Protein AF-A0A3D5S5B7-F1 (afdb_monomer)

Secondary structure (DSSP, 8-state):
-HHHHHHHHHHHHHHHHHHHHHHHHHHHHHHHHHHHHTTSS--BTTB---HHHHHHHHHHHHHHTT-

Radius of gyration: 23.24 Å; Cα contacts (8 Å, |Δi|>4): 23; chains: 1; bounding box: 40×17×72 Å

Structure (mmCIF, N/CA/C/O backbone):
data_AF-A0A3D5S5B7-F1
#
_entry.id   AF-A0A3D5S5B7-F1
#
loop_
_atom_site.group_PDB
_atom_site.id
_atom_site.type_symbol
_atom_site.label_atom_id
_atom_site.label_alt_id
_atom_site.label_comp_id
_atom_site.label_asym_id
_atom_site.label_entity_id
_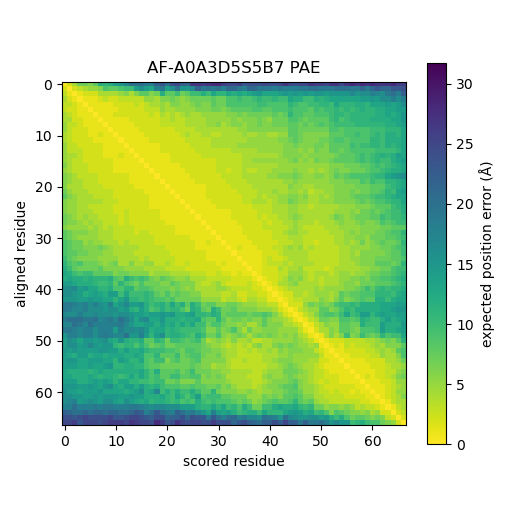atom_site.label_seq_id
_atom_site.pdbx_PDB_ins_code
_atom_site.Cartn_x
_atom_site.Cartn_y
_atom_site.Cartn_z
_atom_site.occupancy
_atom_site.B_iso_or_equiv
_atom_site.auth_seq_id
_atom_site.auth_comp_id
_atom_site.auth_asym_id
_atom_site.auth_atom_id
_atom_site.pdbx_PDB_model_num
ATOM 1 N N . LYS A 1 1 ? 14.372 5.379 -39.508 1.00 62.84 1 LYS A N 1
ATOM 2 C CA . LYS A 1 1 ? 13.176 5.809 -38.740 1.00 62.84 1 LYS A CA 1
ATOM 3 C C . LYS A 1 1 ? 12.766 4.708 -37.763 1.00 62.84 1 LYS A C 1
ATOM 5 O O . LYS A 1 1 ? 12.623 4.986 -36.582 1.00 62.84 1 LYS A O 1
ATOM 10 N N . ASP A 1 2 ? 12.790 3.462 -38.219 1.00 81.00 2 ASP A N 1
ATOM 11 C CA . ASP A 1 2 ? 12.382 2.261 -37.476 1.00 81.00 2 ASP A CA 1
ATOM 12 C C . ASP A 1 2 ? 13.146 2.020 -36.158 1.00 81.00 2 ASP A C 1
ATOM 14 O O . ASP A 1 2 ? 12.536 1.694 -35.143 1.00 81.00 2 ASP A O 1
ATOM 18 N 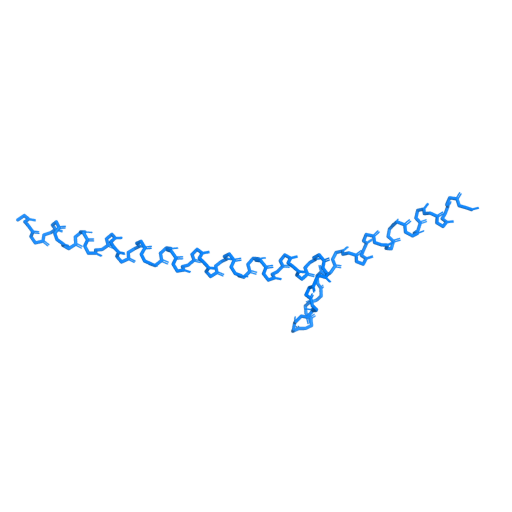N . ALA A 1 3 ? 14.461 2.279 -36.124 1.00 89.31 3 ALA A N 1
ATOM 19 C CA . ALA A 1 3 ? 15.272 2.099 -34.912 1.00 89.31 3 ALA A CA 1
ATOM 20 C C . ALA A 1 3 ? 14.836 3.000 -33.736 1.00 89.31 3 ALA A C 1
ATOM 22 O O . ALA A 1 3 ? 14.934 2.602 -32.576 1.00 89.31 3 ALA A O 1
ATOM 23 N N . ILE A 1 4 ? 14.332 4.208 -34.023 1.00 91.31 4 ILE A N 1
ATOM 24 C CA . ILE A 1 4 ? 13.854 5.139 -32.990 1.00 91.31 4 ILE A CA 1
ATOM 25 C C . ILE A 1 4 ? 12.482 4.690 -32.477 1.00 91.31 4 ILE A C 1
ATOM 27 O O . ILE A 1 4 ? 12.258 4.660 -31.270 1.00 91.31 4 ILE A O 1
ATOM 31 N N . GLU A 1 5 ? 11.572 4.289 -33.367 1.00 94.12 5 GLU A N 1
ATOM 32 C CA . GLU A 1 5 ? 10.239 3.803 -32.985 1.00 94.12 5 GLU A CA 1
ATOM 33 C C . GLU A 1 5 ? 10.304 2.529 -32.135 1.00 94.12 5 GLU A C 1
ATOM 35 O O . GLU A 1 5 ? 9.549 2.364 -31.174 1.00 94.12 5 GLU A O 1
ATOM 40 N N . GLU A 1 6 ? 11.233 1.629 -32.450 1.00 94.38 6 GLU A N 1
ATOM 41 C CA . GLU A 1 6 ? 11.465 0.423 -31.664 1.00 94.38 6 GLU A CA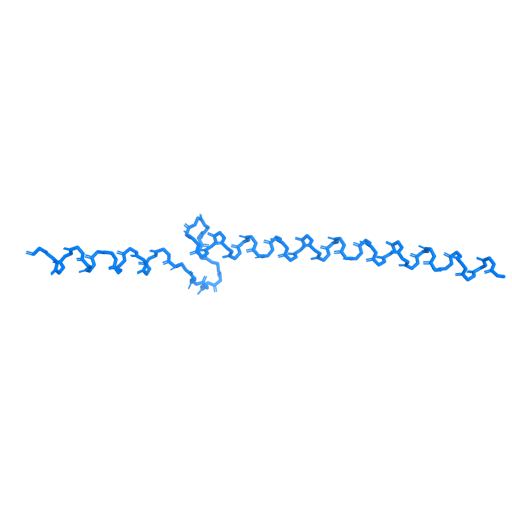 1
ATOM 42 C C . GLU A 1 6 ? 12.042 0.731 -30.276 1.00 94.38 6 GLU A C 1
ATOM 44 O O . GLU A 1 6 ? 11.566 0.188 -29.272 1.00 94.38 6 GLU A O 1
ATOM 49 N N . ALA A 1 7 ? 12.991 1.667 -30.189 1.00 93.62 7 ALA A N 1
ATOM 50 C CA . ALA A 1 7 ? 13.505 2.152 -28.912 1.00 93.62 7 ALA A CA 1
ATOM 51 C C . ALA A 1 7 ? 12.396 2.796 -28.058 1.00 93.62 7 ALA A C 1
ATOM 53 O O . ALA A 1 7 ? 12.288 2.499 -26.865 1.00 93.62 7 ALA A O 1
ATOM 54 N N . MET A 1 8 ? 11.518 3.600 -28.668 1.00 94.69 8 MET A N 1
ATOM 55 C CA . MET A 1 8 ? 10.378 4.224 -27.986 1.00 94.69 8 MET A CA 1
ATOM 56 C C . MET A 1 8 ? 9.363 3.192 -27.481 1.00 94.69 8 MET A C 1
ATOM 58 O O . MET A 1 8 ? 8.915 3.279 -26.335 1.00 94.69 8 MET A O 1
ATOM 62 N N . ARG A 1 9 ? 9.044 2.160 -28.276 1.00 94.25 9 ARG A N 1
ATOM 63 C CA . ARG A 1 9 ? 8.188 1.044 -27.829 1.00 94.25 9 ARG A CA 1
ATOM 64 C C . ARG A 1 9 ? 8.778 0.326 -26.617 1.00 94.25 9 ARG A C 1
ATOM 66 O O . ARG A 1 9 ? 8.050 0.017 -25.672 1.00 94.25 9 ARG A O 1
ATOM 73 N N . LYS A 1 10 ? 10.091 0.073 -26.620 1.00 95.12 10 LYS A N 1
ATOM 74 C CA . LYS A 1 10 ? 10.786 -0.565 -25.493 1.00 95.12 10 LYS A CA 1
ATOM 75 C C . LYS A 1 10 ? 10.774 0.318 -24.243 1.00 95.12 10 LYS A C 1
ATOM 77 O O . LYS A 1 10 ? 10.484 -0.184 -23.160 1.00 95.12 10 LYS A O 1
ATOM 82 N N . HIS A 1 11 ? 11.036 1.616 -24.392 1.00 95.81 11 HIS A N 1
ATOM 83 C CA . HIS A 1 11 ? 11.000 2.571 -23.286 1.00 95.81 11 HIS A CA 1
ATOM 84 C C . HIS A 1 11 ? 9.617 2.621 -22.627 1.00 95.81 11 HIS A C 1
ATOM 86 O O . HIS A 1 11 ? 9.516 2.468 -21.413 1.00 95.81 11 HIS A O 1
ATOM 92 N N . ASN A 1 12 ? 8.547 2.735 -23.419 1.00 96.88 12 ASN A N 1
ATOM 93 C CA . ASN A 1 12 ? 7.185 2.796 -22.887 1.00 96.88 12 ASN A CA 1
ATOM 94 C C . ASN A 1 12 ? 6.788 1.503 -22.169 1.00 96.88 12 ASN A C 1
ATOM 96 O O . ASN A 1 12 ? 6.208 1.566 -21.091 1.00 96.88 12 ASN A O 1
ATOM 100 N N . ARG A 1 13 ? 7.174 0.333 -22.697 1.00 96.25 13 ARG A N 1
ATOM 101 C CA . ARG A 1 13 ? 6.978 -0.943 -21.991 1.00 96.25 13 ARG A CA 1
ATOM 102 C C . ARG A 1 13 ? 7.693 -0.985 -20.643 1.00 96.25 13 ARG A C 1
ATOM 104 O O . ARG A 1 13 ? 7.103 -1.423 -19.659 1.00 96.25 13 ARG A O 1
ATOM 111 N N . ASN A 1 14 ? 8.947 -0.541 -20.594 1.00 97.00 14 ASN A N 1
ATOM 112 C CA . ASN A 1 14 ? 9.710 -0.507 -19.348 1.00 97.00 14 ASN A CA 1
ATOM 113 C C . ASN A 1 14 ? 9.090 0.477 -18.349 1.00 97.00 14 ASN A C 1
ATOM 115 O O . ASN A 1 14 ? 8.931 0.135 -17.181 1.00 97.00 14 ASN A O 1
ATOM 119 N N . ALA A 1 15 ? 8.679 1.658 -18.811 1.00 97.50 15 ALA A N 1
ATOM 120 C CA . ALA A 1 15 ? 7.999 2.650 -17.987 1.00 97.50 15 ALA A CA 1
ATOM 121 C C . ALA A 1 15 ? 6.676 2.110 -17.417 1.00 97.50 15 ALA A C 1
ATOM 123 O O . ALA A 1 15 ? 6.424 2.282 -16.229 1.00 97.50 15 ALA A O 1
ATOM 124 N N . SER A 1 16 ? 5.875 1.396 -18.219 1.00 97.12 16 SER A N 1
ATOM 125 C CA . SER A 1 16 ? 4.650 0.732 -17.749 1.00 97.12 16 SER A CA 1
ATOM 126 C C . SER A 1 16 ? 4.923 -0.342 -16.694 1.00 97.12 16 SER A C 1
ATOM 128 O O . SER A 1 16 ? 4.172 -0.466 -15.731 1.00 97.12 16 SER A O 1
ATOM 130 N N . LEU A 1 17 ? 5.998 -1.120 -16.845 1.00 97.38 17 LEU A 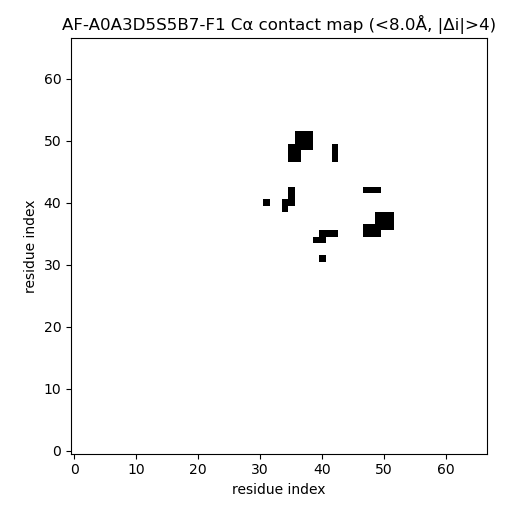N 1
ATOM 131 C CA . LEU A 1 17 ? 6.365 -2.142 -15.861 1.00 97.38 17 LEU A CA 1
ATOM 132 C C . LEU A 1 17 ? 6.797 -1.504 -14.530 1.00 97.38 17 LEU A C 1
ATOM 134 O O . LEU A 1 17 ? 6.398 -1.957 -13.454 1.00 97.38 17 LEU A O 1
ATOM 138 N N . ILE A 1 18 ? 7.592 -0.434 -14.613 1.00 97.31 18 ILE A N 1
ATOM 139 C CA . ILE A 1 18 ? 8.050 0.327 -13.449 1.00 97.31 18 ILE A CA 1
ATOM 140 C C . ILE A 1 18 ? 6.856 0.966 -12.740 1.00 97.31 18 ILE A C 1
ATOM 142 O O . ILE A 1 18 ? 6.736 0.827 -11.524 1.00 97.31 18 ILE A O 1
ATOM 146 N N . SER A 1 19 ? 5.947 1.613 -13.474 1.00 97.25 19 SER A N 1
ATOM 147 C CA . SER A 1 19 ? 4.776 2.258 -12.874 1.00 97.25 19 SER A CA 1
ATOM 148 C C . SER A 1 19 ? 3.827 1.251 -12.227 1.00 97.25 19 SER A C 1
ATOM 150 O O . SER A 1 19 ? 3.335 1.510 -11.132 1.00 97.25 19 SER A O 1
ATOM 152 N N . MET A 1 20 ? 3.627 0.078 -12.835 1.00 97.19 20 MET A N 1
ATOM 153 C CA . MET A 1 20 ? 2.826 -0.999 -12.249 1.00 97.19 20 MET A CA 1
ATOM 154 C C . MET A 1 20 ? 3.439 -1.515 -10.943 1.00 97.19 20 MET A C 1
ATOM 156 O O . MET A 1 20 ? 2.739 -1.642 -9.940 1.00 97.19 20 MET A O 1
ATOM 160 N N . THR A 1 21 ? 4.749 -1.771 -10.937 1.00 97.81 21 THR A N 1
ATOM 161 C CA . THR A 1 21 ? 5.459 -2.245 -9.740 1.00 97.81 21 THR A CA 1
ATOM 162 C C . THR A 1 21 ? 5.381 -1.212 -8.623 1.00 97.81 21 THR A C 1
ATOM 164 O O . THR A 1 21 ? 5.021 -1.536 -7.495 1.00 97.81 21 THR A O 1
ATOM 167 N N . LEU A 1 22 ? 5.658 0.050 -8.948 1.00 97.94 22 LEU A N 1
ATOM 168 C CA . LEU A 1 22 ? 5.617 1.143 -7.989 1.00 97.94 22 LEU A CA 1
ATOM 169 C C . LEU A 1 22 ? 4.203 1.351 -7.429 1.00 97.94 22 LEU A C 1
ATOM 171 O O . LEU A 1 22 ? 4.044 1.502 -6.221 1.00 97.94 22 LEU A O 1
ATOM 175 N N . GLY A 1 23 ? 3.177 1.288 -8.282 1.00 97.56 23 GLY A N 1
ATOM 176 C CA . GLY A 1 23 ? 1.779 1.381 -7.867 1.00 97.56 23 GLY A CA 1
ATOM 177 C C . GLY A 1 23 ? 1.387 0.286 -6.874 1.00 97.56 23 GLY A C 1
ATOM 178 O O . GLY A 1 23 ? 0.771 0.583 -5.852 1.00 97.56 23 GLY A O 1
ATOM 179 N N . ILE A 1 24 ? 1.800 -0.962 -7.121 1.00 97.94 24 ILE A N 1
ATOM 180 C CA . ILE A 1 24 ? 1.546 -2.069 -6.188 1.00 97.94 24 ILE A CA 1
ATOM 181 C C . ILE A 1 24 ? 2.303 -1.877 -4.871 1.00 97.94 24 ILE A C 1
ATOM 183 O O . ILE A 1 24 ? 1.719 -2.086 -3.811 1.00 97.94 24 ILE A O 1
ATOM 187 N N . LEU A 1 25 ? 3.567 -1.445 -4.909 1.00 98.00 25 LEU A N 1
ATOM 188 C CA . LEU A 1 25 ? 4.346 -1.188 -3.693 1.00 98.00 25 LEU A CA 1
ATOM 189 C C . LEU A 1 25 ? 3.708 -0.095 -2.826 1.00 98.00 25 LEU A C 1
ATOM 191 O O . LEU A 1 25 ? 3.573 -0.275 -1.616 1.00 98.00 25 LEU A O 1
ATOM 195 N N . PHE A 1 26 ? 3.262 1.006 -3.436 1.00 97.50 26 PHE A N 1
ATOM 196 C CA . PHE A 1 26 ? 2.547 2.061 -2.718 1.00 97.50 26 PHE A CA 1
ATOM 197 C C . PHE A 1 26 ? 1.217 1.576 -2.155 1.00 97.50 26 PHE A C 1
ATOM 199 O 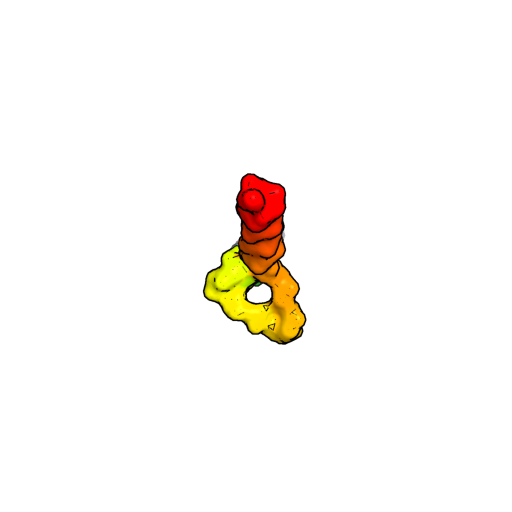O . PHE A 1 26 ? 0.902 1.890 -1.011 1.00 97.50 26 PHE A O 1
ATOM 206 N N . LEU A 1 27 ? 0.450 0.795 -2.918 1.00 97.62 27 LEU A N 1
ATOM 207 C CA . LEU A 1 27 ? -0.818 0.253 -2.440 1.00 97.62 27 LEU A CA 1
ATOM 208 C C . LEU A 1 27 ? -0.612 -0.708 -1.264 1.00 97.62 27 LEU A C 1
ATOM 210 O O . LEU A 1 27 ? -1.359 -0.643 -0.290 1.00 97.62 27 LEU A O 1
ATOM 214 N N . ALA A 1 28 ? 0.410 -1.563 -1.321 1.00 96.19 28 ALA A N 1
ATOM 215 C CA . ALA A 1 28 ? 0.758 -2.470 -0.233 1.00 96.19 28 ALA A CA 1
ATOM 216 C C . ALA A 1 28 ? 1.163 -1.698 1.033 1.00 96.19 28 ALA A C 1
ATOM 218 O O . ALA A 1 28 ? 0.621 -1.959 2.105 1.00 96.19 28 ALA A O 1
ATOM 219 N N . ALA A 1 29 ? 2.047 -0.703 0.900 1.00 93.38 29 ALA A N 1
ATOM 220 C CA . ALA A 1 29 ? 2.469 0.143 2.015 1.00 93.38 29 ALA A CA 1
ATOM 221 C C . ALA A 1 29 ? 1.304 0.961 2.602 1.00 93.38 29 ALA A C 1
ATOM 223 O O . ALA A 1 29 ? 1.160 1.059 3.819 1.00 93.38 29 ALA A O 1
ATOM 224 N N . PHE A 1 30 ? 0.438 1.514 1.748 1.00 93.31 30 PHE A N 1
ATOM 225 C CA . PHE A 1 30 ? -0.756 2.241 2.174 1.00 93.31 30 PHE A CA 1
ATOM 226 C C . PHE A 1 30 ? -1.737 1.332 2.916 1.00 93.31 30 PHE A C 1
ATOM 228 O O . PHE A 1 30 ? -2.241 1.707 3.969 1.00 93.31 30 PHE A O 1
ATOM 235 N N . THR A 1 31 ? -1.988 0.131 2.392 1.00 94.12 31 THR A N 1
ATOM 236 C CA . THR A 1 31 ? -2.908 -0.834 3.006 1.00 94.12 31 THR A CA 1
ATOM 237 C C . THR A 1 31 ? -2.384 -1.304 4.363 1.00 94.12 31 THR A C 1
ATOM 239 O O . THR A 1 31 ? -3.158 -1.338 5.314 1.00 94.12 31 THR A O 1
ATOM 242 N N . ASP A 1 32 ? -1.083 -1.588 4.494 1.00 91.50 32 ASP A N 1
ATOM 243 C CA . ASP A 1 32 ? -0.452 -1.896 5.788 1.00 91.50 32 ASP A CA 1
ATOM 244 C C . ASP A 1 32 ? -0.654 -0.756 6.803 1.00 91.50 32 ASP A C 1
ATOM 246 O O . ASP A 1 32 ? -1.132 -0.984 7.917 1.00 91.50 32 ASP A O 1
ATOM 250 N N . GLY A 1 33 ? -0.380 0.489 6.397 1.00 89.25 33 GLY A N 1
ATOM 251 C CA . GLY A 1 33 ? -0.580 1.667 7.244 1.00 89.25 33 GLY A CA 1
ATOM 252 C C . GLY A 1 33 ? -2.043 1.900 7.631 1.00 89.25 33 GLY A C 1
ATOM 253 O O . GLY A 1 33 ? -2.340 2.174 8.794 1.00 89.25 33 GLY A O 1
ATOM 254 N N . PHE A 1 34 ? -2.969 1.750 6.682 1.00 91.31 34 PHE A N 1
ATOM 255 C CA . PHE A 1 34 ? -4.405 1.896 6.911 1.00 91.31 34 PHE A CA 1
ATOM 256 C C . PHE A 1 34 ? -4.930 0.841 7.889 1.00 91.31 34 PHE A C 1
ATOM 258 O O . PHE A 1 34 ? -5.594 1.185 8.865 1.00 91.31 34 PHE A O 1
ATOM 265 N N . LEU A 1 35 ? -4.590 -0.433 7.668 1.00 90.75 35 LEU A N 1
ATOM 266 C CA . LEU A 1 35 ? -5.005 -1.537 8.534 1.00 90.75 35 LEU A CA 1
ATOM 267 C C . LEU A 1 35 ? -4.438 -1.405 9.958 1.00 90.75 35 LEU A C 1
ATOM 269 O O . LEU A 1 35 ? -5.117 -1.764 10.923 1.00 90.75 35 LEU A O 1
ATOM 273 N N . ARG A 1 36 ? -3.228 -0.851 10.108 1.00 89.19 36 ARG A N 1
ATOM 274 C CA . ARG A 1 36 ? -2.654 -0.503 11.417 1.00 89.19 36 ARG A CA 1
ATOM 275 C C . ARG A 1 36 ? -3.411 0.643 12.090 1.00 89.19 36 ARG A C 1
ATOM 277 O O . ARG A 1 36 ? -3.696 0.563 13.279 1.00 89.19 36 ARG A O 1
ATOM 284 N N . AL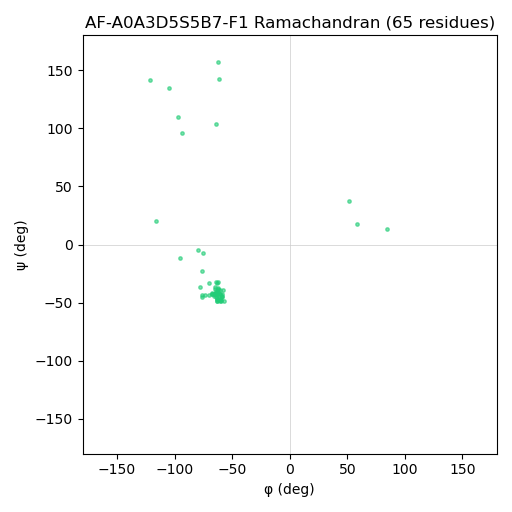A A 1 37 ? -3.778 1.682 11.341 1.00 87.94 37 ALA A N 1
ATOM 285 C CA . ALA A 1 37 ? -4.491 2.836 11.887 1.00 87.94 37 ALA A CA 1
ATOM 286 C C . ALA A 1 37 ? -5.892 2.480 12.415 1.00 87.94 37 ALA A C 1
ATOM 288 O O . ALA A 1 37 ? -6.311 3.002 13.446 1.00 87.94 37 ALA A O 1
ATOM 289 N N . ILE A 1 38 ? -6.602 1.560 11.751 1.00 89.00 38 ILE A N 1
ATOM 290 C CA . ILE A 1 38 ? -7.915 1.070 12.207 1.00 89.00 38 ILE A CA 1
ATOM 291 C C . ILE A 1 38 ? -7.825 0.004 13.315 1.00 89.00 38 ILE A C 1
ATOM 293 O O . ILE A 1 38 ? -8.857 -0.429 13.822 1.00 89.00 38 ILE A O 1
ATOM 297 N N . GLY A 1 39 ? -6.617 -0.438 13.682 1.00 84.88 39 GLY A N 1
ATOM 298 C CA . GLY A 1 39 ? -6.390 -1.394 14.769 1.00 84.88 39 GLY A CA 1
ATOM 299 C C . GLY A 1 39 ? -6.536 -2.876 14.398 1.00 84.88 39 GLY A C 1
ATOM 300 O O . GLY A 1 39 ? -6.590 -3.712 15.295 1.00 84.88 39 GLY A O 1
ATOM 301 N N . VAL A 1 40 ? -6.589 -3.227 13.106 1.00 87.94 40 VAL A N 1
ATOM 302 C CA . VAL A 1 40 ? -6.633 -4.636 12.655 1.00 87.94 40 VAL A CA 1
ATOM 303 C C . VAL A 1 40 ? -5.247 -5.286 12.721 1.00 87.94 40 VAL A C 1
ATOM 305 O O . VAL A 1 40 ? -5.134 -6.4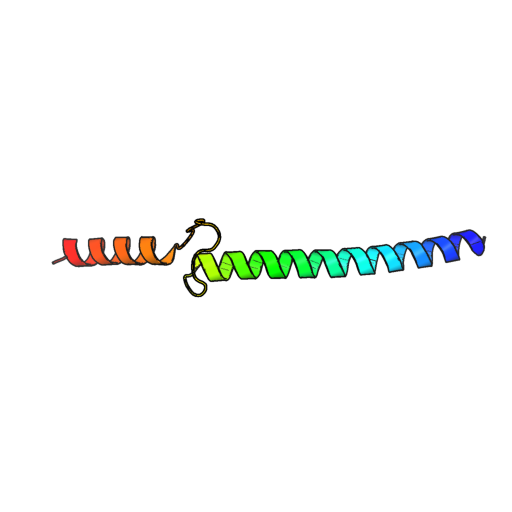64 13.055 1.00 87.94 40 VAL A O 1
ATOM 308 N N . ILE A 1 41 ? -4.189 -4.528 12.411 1.00 86.56 41 ILE A N 1
ATOM 309 C CA . ILE A 1 41 ? -2.792 -4.989 12.460 1.00 86.56 41 ILE A CA 1
ATOM 310 C C . ILE A 1 41 ? -2.099 -4.394 13.698 1.00 86.56 41 ILE A C 1
ATOM 312 O O . ILE A 1 41 ? -2.242 -3.191 13.937 1.00 86.56 41 ILE A O 1
ATOM 316 N N . PRO A 1 42 ? -1.328 -5.189 14.471 1.00 84.00 42 PRO A N 1
ATOM 317 C CA . PRO A 1 42 ? -0.589 -4.689 15.628 1.00 84.00 42 PRO A CA 1
ATOM 318 C C . PRO A 1 42 ? 0.471 -3.640 15.239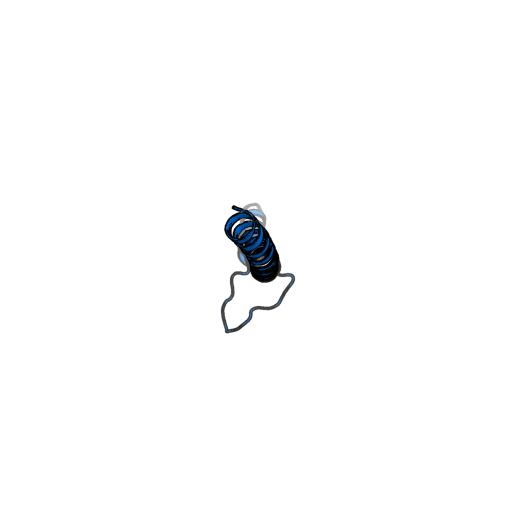 1.00 84.00 42 PRO A C 1
ATOM 320 O O . PRO A 1 42 ? 0.948 -3.617 14.098 1.00 84.00 42 PRO A O 1
ATOM 323 N N . PRO A 1 43 ? 0.879 -2.769 16.177 1.00 83.44 43 PRO A N 1
ATOM 324 C CA . PRO A 1 43 ? 1.904 -1.765 15.920 1.00 83.44 43 PRO A CA 1
ATOM 325 C C . PRO A 1 43 ? 3.243 -2.420 15.550 1.00 83.44 43 PRO A C 1
ATOM 327 O O . PRO A 1 43 ? 3.639 -3.444 16.108 1.00 83.44 43 PRO A O 1
ATOM 330 N N . PHE A 1 44 ? 3.960 -1.807 14.608 1.00 77.62 44 PHE A N 1
ATOM 331 C CA . PHE A 1 44 ? 5.265 -2.271 14.131 1.00 77.62 44 PHE A CA 1
ATOM 332 C C . PHE A 1 44 ? 6.319 -1.182 14.347 1.00 77.62 44 PHE A C 1
ATOM 334 O O . PHE A 1 44 ? 6.029 0.001 14.177 1.00 77.62 44 PHE A O 1
ATOM 341 N N . MET A 1 45 ? 7.542 -1.570 14.726 1.00 80.06 45 MET A N 1
ATOM 342 C CA . MET A 1 45 ? 8.653 -0.648 15.032 1.00 80.06 45 MET A CA 1
ATOM 343 C C . MET A 1 45 ? 8.303 0.471 16.036 1.00 80.06 45 MET A C 1
ATOM 345 O O . MET A 1 45 ? 8.770 1.595 15.889 1.00 80.06 45 MET A O 1
ATOM 349 N N . ASN A 1 46 ? 7.485 0.186 17.056 1.00 71.31 46 ASN A N 1
ATOM 350 C CA . ASN A 1 46 ? 7.001 1.177 18.036 1.00 71.31 46 ASN A CA 1
ATOM 351 C C . ASN A 1 46 ? 6.232 2.367 17.426 1.00 71.31 46 ASN A C 1
ATOM 353 O O . ASN A 1 46 ? 6.061 3.392 18.081 1.00 71.31 46 ASN A O 1
ATOM 357 N N . ILE A 1 47 ? 5.758 2.246 16.185 1.00 74.62 47 ILE A N 1
ATOM 358 C CA . ILE A 1 47 ? 4.900 3.243 15.549 1.00 74.62 47 ILE A CA 1
ATOM 359 C C . ILE A 1 47 ? 3.453 2.816 15.795 1.00 74.62 47 ILE A C 1
ATOM 361 O O . ILE A 1 47 ? 2.913 1.967 15.078 1.00 74.62 47 ILE A O 1
ATOM 365 N N . ASP A 1 48 ? 2.852 3.387 16.838 1.00 74.81 48 ASP A N 1
ATOM 366 C CA . ASP A 1 48 ? 1.436 3.219 17.157 1.00 74.81 48 ASP A CA 1
ATOM 367 C C . ASP A 1 48 ? 0.631 4.408 16.615 1.00 74.81 48 ASP A C 1
ATOM 369 O O . ASP A 1 48 ? 0.762 5.539 17.077 1.00 74.81 48 ASP A O 1
ATOM 373 N N . ILE A 1 49 ? -0.169 4.144 15.582 1.00 77.62 49 ILE A N 1
ATOM 374 C CA . ILE A 1 49 ? -1.062 5.121 14.933 1.00 77.62 49 ILE A CA 1
ATOM 375 C C . ILE A 1 49 ? -2.518 4.677 15.136 1.00 77.62 49 ILE A C 1
ATOM 377 O O . ILE A 1 49 ? -3.399 5.040 14.360 1.00 77.62 49 ILE A O 1
ATOM 381 N N . ASN A 1 50 ? -2.785 3.825 16.128 1.00 79.88 50 ASN A N 1
ATOM 382 C CA . ASN A 1 50 ? -4.108 3.267 16.344 1.00 79.88 50 ASN A CA 1
ATOM 383 C C . ASN A 1 50 ? -5.107 4.381 16.712 1.00 79.88 50 ASN A C 1
ATOM 385 O O . ASN A 1 50 ? -5.137 4.891 17.833 1.00 79.88 50 ASN A O 1
ATOM 389 N N . LEU A 1 51 ? -5.936 4.762 15.739 1.00 81.38 51 LEU A N 1
ATOM 390 C CA . LEU A 1 51 ? -6.972 5.779 15.893 1.00 81.38 51 LEU A CA 1
ATOM 391 C C . LEU A 1 51 ? -8.179 5.230 16.664 1.00 81.38 51 LEU A C 1
ATOM 393 O O . LEU A 1 51 ? -8.927 5.999 17.265 1.00 81.38 51 LEU A O 1
ATOM 397 N N . MET A 1 52 ? -8.366 3.906 16.675 1.00 82.75 52 MET A N 1
ATOM 398 C CA . MET A 1 52 ? -9.510 3.269 17.324 1.00 82.75 52 MET A CA 1
ATOM 399 C C . MET A 1 52 ? -9.524 3.539 18.829 1.00 82.75 52 MET A C 1
ATOM 401 O O . MET A 1 52 ? -10.578 3.858 19.373 1.00 82.75 52 MET A O 1
ATOM 405 N N . ASN A 1 53 ? -8.360 3.502 19.483 1.00 82.31 53 ASN A N 1
ATOM 406 C CA . ASN A 1 53 ? -8.250 3.811 20.912 1.00 82.31 53 ASN A CA 1
ATOM 407 C C . ASN A 1 53 ? -8.743 5.234 21.221 1.00 82.31 53 ASN A C 1
ATOM 409 O O . ASN A 1 53 ? -9.579 5.415 22.098 1.00 82.31 53 ASN A O 1
ATOM 413 N N . GLN A 1 54 ? -8.344 6.228 20.419 1.00 85.00 54 GLN A N 1
ATOM 414 C CA . GLN A 1 54 ? -8.787 7.619 20.599 1.00 85.00 54 GLN A CA 1
ATOM 415 C C . GLN A 1 54 ? -10.307 7.773 20.445 1.00 85.00 54 GLN A C 1
ATOM 417 O O . GLN A 1 54 ? -10.937 8.559 21.153 1.00 85.00 54 GLN A O 1
ATOM 422 N N . VAL A 1 55 ? -10.913 7.031 19.513 1.00 87.00 55 VAL A N 1
ATOM 423 C CA . VAL A 1 55 ? -12.368 7.044 19.308 1.00 87.00 55 VAL A CA 1
ATOM 424 C C . VAL A 1 55 ? -13.090 6.376 20.478 1.00 87.00 55 VAL A C 1
ATOM 426 O O . VAL A 1 55 ? -14.090 6.918 20.949 1.00 87.00 55 VAL A O 1
ATOM 429 N N . ILE A 1 56 ? -12.594 5.233 20.961 1.00 88.25 56 ILE A N 1
ATOM 430 C CA . ILE A 1 56 ? -13.159 4.521 22.116 1.00 88.25 56 ILE A CA 1
ATOM 431 C C . ILE A 1 56 ? -13.122 5.408 23.360 1.00 88.25 56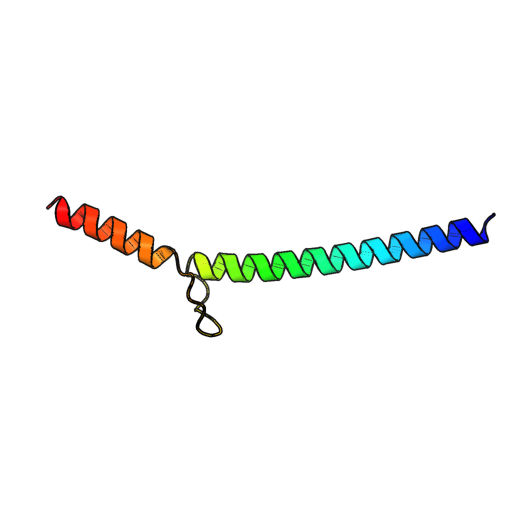 ILE A C 1
ATOM 433 O O . ILE A 1 56 ? -14.149 5.539 24.029 1.00 88.25 56 ILE A O 1
ATOM 437 N N . ASP A 1 57 ? -11.993 6.058 23.633 1.00 89.38 57 ASP A N 1
ATOM 438 C CA . ASP A 1 57 ? -11.833 6.951 24.782 1.00 89.38 57 ASP A CA 1
ATOM 439 C C . ASP A 1 57 ? -12.824 8.121 24.694 1.00 89.38 57 ASP A C 1
ATOM 441 O O . ASP A 1 57 ? -13.611 8.357 25.610 1.00 89.38 57 ASP A O 1
ATOM 445 N N . ALA A 1 58 ? -12.905 8.777 23.531 1.00 89.69 58 ALA A N 1
ATOM 446 C CA . ALA A 1 58 ? -13.819 9.899 23.326 1.00 89.69 58 ALA A CA 1
ATOM 447 C C . ALA A 1 58 ? -15.308 9.512 23.421 1.00 89.69 58 ALA A C 1
ATOM 449 O O . ALA A 1 58 ? -16.141 10.332 23.818 1.00 89.69 58 ALA A O 1
ATOM 450 N N . VAL A 1 59 ? -15.679 8.291 23.021 1.00 92.50 59 VAL A N 1
ATOM 451 C CA . VAL A 1 59 ? -17.049 7.775 23.181 1.00 92.50 59 VAL A CA 1
ATOM 452 C C . VAL A 1 59 ? -17.323 7.433 24.642 1.00 92.50 59 VAL A C 1
ATOM 454 O O . VAL A 1 59 ? -18.380 7.803 25.156 1.00 92.50 59 VAL A O 1
ATOM 457 N N . THR A 1 60 ? -16.376 6.781 25.314 1.00 93.00 60 THR A N 1
ATOM 458 C CA . THR A 1 60 ? -16.481 6.404 26.728 1.00 93.00 60 THR A CA 1
ATOM 459 C C . THR A 1 60 ? -16.667 7.640 27.601 1.00 93.00 60 THR A C 1
ATOM 461 O O . THR A 1 60 ? -17.628 7.697 28.365 1.00 93.00 60 THR A O 1
ATOM 464 N N . ASP A 1 61 ? -15.858 8.682 27.397 1.00 92.81 61 ASP A N 1
ATOM 465 C CA . ASP A 1 61 ? -15.970 9.953 28.118 1.00 92.81 61 ASP A CA 1
ATOM 466 C C . ASP A 1 61 ? -17.321 10.640 27.891 1.00 92.81 61 ASP A C 1
ATOM 468 O O . ASP A 1 61 ? -17.902 11.214 28.814 1.00 92.81 61 ASP A O 1
ATOM 472 N N . LYS A 1 62 ? -17.857 10.585 26.667 1.00 90.44 62 LYS A N 1
ATOM 473 C CA . LYS A 1 62 ? -19.166 11.176 26.347 1.00 90.44 62 LYS A CA 1
ATOM 474 C C . LYS A 1 62 ? -20.332 10.422 26.973 1.00 90.44 62 LYS A C 1
ATOM 476 O O . LYS A 1 62 ? -21.345 11.052 27.272 1.00 90.44 62 LYS A O 1
ATOM 481 N N . VAL A 1 63 ? -20.231 9.100 27.111 1.00 93.06 63 VAL A N 1
ATOM 482 C CA . VAL A 1 63 ? -21.258 8.279 27.767 1.00 93.06 63 VAL A CA 1
ATOM 483 C C . VAL A 1 63 ? -21.169 8.441 29.282 1.00 93.06 63 VAL A C 1
ATOM 485 O O . VAL A 1 63 ? -22.191 8.681 29.916 1.00 93.06 63 VAL A O 1
ATOM 488 N N . ALA A 1 64 ? -19.961 8.387 29.845 1.00 87.06 64 ALA A N 1
ATOM 489 C CA . ALA A 1 64 ? -19.724 8.520 31.279 1.00 87.06 64 ALA A CA 1
ATOM 490 C C . ALA A 1 64 ? -20.108 9.906 31.816 1.00 87.06 64 ALA A C 1
ATOM 492 O O . ALA A 1 64 ? -20.751 9.981 32.849 1.00 87.06 64 ALA A O 1
ATOM 493 N N . ASN A 1 65 ? -19.799 10.995 31.098 1.00 85.50 65 ASN A N 1
ATOM 494 C CA . ASN A 1 65 ? -20.201 12.351 31.508 1.00 85.50 65 ASN A CA 1
ATOM 495 C C . ASN A 1 65 ? -21.693 12.661 31.279 1.00 85.50 65 ASN A C 1
ATOM 497 O O . ASN A 1 65 ? -22.156 13.740 31.645 1.00 85.50 65 ASN A O 1
ATOM 501 N N . LYS A 1 66 ? -22.438 11.772 30.608 1.00 69.12 66 LYS A N 1
ATOM 502 C CA . LYS A 1 66 ? -23.892 11.903 30.417 1.00 69.12 66 LYS A CA 1
ATOM 503 C C . LYS A 1 66 ? -24.715 11.127 31.449 1.00 69.12 66 LYS A C 1
ATOM 505 O O . LYS A 1 66 ? -25.931 11.321 31.470 1.00 69.12 66 LYS A O 1
ATOM 510 N N . LEU A 1 67 ? -24.083 10.257 32.236 1.00 54.75 67 LEU A N 1
ATOM 511 C CA . LEU A 1 67 ? -24.666 9.569 33.392 1.00 54.75 67 LEU A CA 1
ATOM 512 C C . LEU A 1 67 ? -24.365 10.363 34.667 1.00 54.75 67 LEU A C 1
ATOM 514 O O . LEU A 1 67 ? -25.248 10.357 35.551 1.00 54.75 67 LEU A O 1
#

Sequence (67 aa):
KDAIEEAMRKHNRNASLISMTLGILFLAAFTDGFLRAIGVIPPFMNIDINLMNQVIDAVTDKVANKL

Mean predicted aligned error: 7.1 Å

pLDDT: mean 88.92, std 8.87, range [54.75, 98.0]

Solvent-accessible surface area (backbone atoms only — not comparable to full-atom values): 3818 Å² total; per-residue (Å²): 115,66,72,59,55,53,50,49,54,52,49,53,53,52,50,53,52,52,51,51,52,51,51,51,51,51,51,51,55,48,50,54,53,51,39,26,25,66,56,78,39,78,71,57,94,87,51,76,61,48,50,48,59,59,52,52,53,58,50,48,54,56,53,60,76,71,108

Foldseek 3Di:
DVVVVVVVVVVVVVVVVVVVVVVVVVVVVVVVVVCQCCPNDPDDPPDRNPCVVVVVVVVVVVVVVVD